Protein AF-A0A443RSF3-F1 (afdb_monomer)

Structure (mmCIF, N/CA/C/O backbone):
data_AF-A0A443RSF3-F1
#
_entry.id   AF-A0A443RSF3-F1
#
loop_
_atom_site.group_PDB
_atom_site.id
_atom_site.type_symbol
_atom_site.label_atom_id
_atom_site.label_alt_id
_atom_site.label_comp_id
_atom_site.label_asym_id
_atom_site.label_entity_id
_atom_site.label_seq_id
_atom_site.pdbx_PDB_ins_code
_atom_site.Cartn_x
_atom_site.Cartn_y
_atom_site.Cartn_z
_atom_site.occupancy
_atom_site.B_iso_or_equiv
_atom_site.auth_seq_id
_atom_site.auth_comp_id
_atom_site.au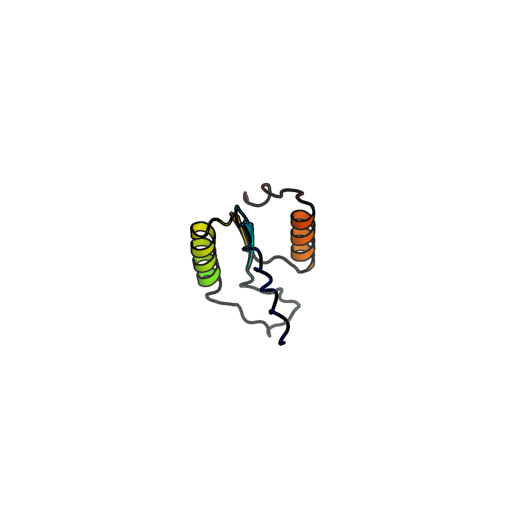th_asym_id
_atom_site.auth_atom_id
_atom_site.pdbx_PDB_model_num
ATOM 1 N N . MET A 1 1 ? 16.378 -5.836 53.350 1.00 41.84 1 MET A N 1
ATOM 2 C CA . MET A 1 1 ? 15.091 -5.394 52.775 1.00 41.84 1 MET A CA 1
ATOM 3 C C . MET A 1 1 ? 15.332 -5.067 51.312 1.00 41.84 1 MET A C 1
ATOM 5 O O . MET A 1 1 ? 16.027 -4.104 51.027 1.00 41.84 1 MET A O 1
ATOM 9 N N . THR A 1 2 ? 14.877 -5.922 50.403 1.00 51.38 2 THR A N 1
ATOM 10 C CA . THR A 1 2 ? 14.982 -5.726 48.948 1.00 51.38 2 THR A CA 1
ATOM 11 C C . THR A 1 2 ? 13.823 -4.835 48.486 1.00 51.38 2 THR A C 1
ATOM 13 O O . THR A 1 2 ? 12.701 -5.063 48.942 1.00 51.38 2 THR A O 1
ATOM 16 N N . PRO A 1 3 ? 14.039 -3.826 47.623 1.00 54.16 3 PRO A N 1
ATOM 17 C CA . PRO A 1 3 ? 12.941 -3.012 47.128 1.00 54.16 3 P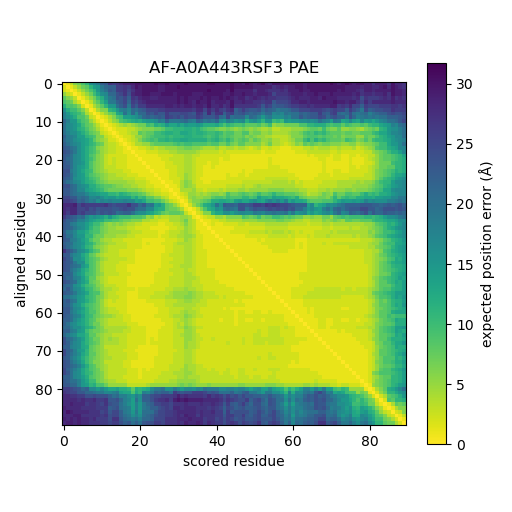RO A CA 1
ATOM 18 C C . PRO A 1 3 ? 12.065 -3.852 46.197 1.00 54.16 3 PRO A C 1
ATOM 20 O O . PRO A 1 3 ? 12.567 -4.574 45.335 1.00 54.16 3 PRO A O 1
ATOM 23 N N . ALA A 1 4 ? 10.750 -3.772 46.395 1.00 58.94 4 ALA A N 1
ATOM 24 C CA . ALA A 1 4 ? 9.774 -4.417 45.533 1.00 58.94 4 ALA A CA 1
ATOM 25 C C . ALA A 1 4 ? 9.877 -3.833 44.116 1.00 58.94 4 ALA A C 1
ATOM 27 O O . ALA A 1 4 ? 9.770 -2.620 43.923 1.00 58.94 4 ALA A O 1
ATOM 28 N N . HIS A 1 5 ? 10.082 -4.700 43.125 1.00 56.00 5 HIS A N 1
ATOM 29 C CA . HIS A 1 5 ? 9.945 -4.339 41.721 1.00 56.00 5 HIS A CA 1
ATOM 30 C C . HIS A 1 5 ? 8.502 -3.886 41.471 1.00 56.00 5 HIS A C 1
ATOM 32 O O . HIS A 1 5 ? 7.579 -4.696 41.480 1.00 56.00 5 HIS A O 1
ATOM 38 N N . SER A 1 6 ? 8.313 -2.586 41.238 1.00 60.88 6 SER A N 1
ATOM 39 C CA . SER A 1 6 ? 7.090 -2.054 40.640 1.00 60.88 6 SER A CA 1
ATOM 40 C C . SER A 1 6 ? 6.947 -2.664 39.245 1.00 60.88 6 SER A C 1
ATOM 42 O O . SER A 1 6 ? 7.611 -2.244 38.295 1.00 60.88 6 SER A O 1
ATOM 44 N N . SER A 1 7 ? 6.120 -3.703 39.124 1.00 64.94 7 SER A N 1
ATOM 45 C CA . SER A 1 7 ? 5.711 -4.263 37.841 1.00 64.94 7 SER A CA 1
ATOM 46 C C . SER A 1 7 ? 4.874 -3.216 37.110 1.00 64.94 7 SER A C 1
ATOM 48 O O . SER A 1 7 ? 3.662 -3.129 37.302 1.00 64.94 7 SER A O 1
ATOM 50 N N . HIS A 1 8 ? 5.519 -2.382 36.297 1.00 67.56 8 HIS A N 1
ATOM 51 C CA . HIS A 1 8 ? 4.814 -1.513 35.367 1.00 67.56 8 HIS A CA 1
ATOM 52 C C . HIS A 1 8 ? 4.042 -2.405 34.388 1.00 67.56 8 HIS A C 1
ATOM 54 O O . HIS A 1 8 ? 4.632 -2.997 33.483 1.00 67.56 8 HIS A O 1
ATOM 60 N N . ILE A 1 9 ? 2.731 -2.545 34.601 1.00 75.50 9 ILE A N 1
ATOM 61 C CA . ILE A 1 9 ? 1.832 -3.182 33.639 1.00 75.50 9 ILE A CA 1
ATOM 62 C C . ILE A 1 9 ? 1.928 -2.342 32.367 1.00 75.50 9 ILE A C 1
ATOM 64 O O . ILE A 1 9 ? 1.564 -1.165 32.371 1.00 75.50 9 ILE A O 1
ATOM 68 N N . LYS A 1 10 ? 2.476 -2.917 31.293 1.00 75.50 10 LYS A N 1
ATOM 69 C CA . LYS A 1 10 ? 2.447 -2.260 29.987 1.00 75.50 10 LYS A CA 1
ATOM 70 C C . LYS A 1 10 ? 0.983 -2.212 29.552 1.00 75.50 10 LYS A C 1
ATOM 72 O O . LYS A 1 10 ? 0.370 -3.277 29.496 1.00 75.50 10 LYS A O 1
ATOM 77 N N . PRO A 1 11 ? 0.411 -1.028 29.290 1.00 79.88 11 PRO A N 1
ATOM 78 C CA . PRO A 1 11 ? -0.947 -0.961 28.786 1.00 79.88 11 PRO A CA 1
ATOM 79 C C . PRO A 1 11 ? -1.014 -1.713 27.457 1.00 79.88 11 PRO A C 1
ATOM 81 O O . PRO A 1 11 ? -0.147 -1.553 26.595 1.00 79.88 11 PRO A O 1
ATOM 84 N N . GLU A 1 12 ? -2.024 -2.563 27.323 1.00 87.19 12 GLU A N 1
ATOM 85 C CA . GLU A 1 12 ? -2.324 -3.239 26.071 1.00 87.19 12 GLU A CA 1
ATOM 86 C C . GLU A 1 12 ? -2.860 -2.213 25.068 1.00 87.19 12 GLU A C 1
ATOM 88 O O . GLU A 1 12 ? -3.663 -1.340 25.420 1.00 87.19 12 GLU A O 1
A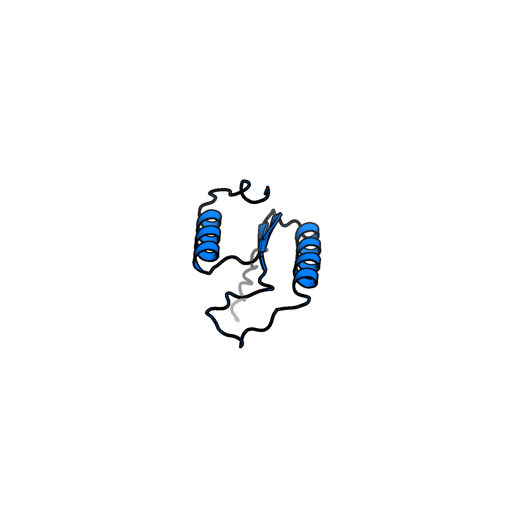TOM 93 N N . TYR A 1 13 ? -2.376 -2.278 23.826 1.00 86.56 13 TYR A N 1
ATOM 94 C CA . TYR A 1 13 ? -2.857 -1.399 22.769 1.00 86.56 13 TYR A CA 1
ATOM 95 C C . TYR A 1 13 ? -4.303 -1.766 22.436 1.00 86.56 13 TYR A C 1
ATOM 97 O O . TYR A 1 13 ? -4.592 -2.906 22.077 1.00 86.56 13 TYR A O 1
ATOM 105 N N . LYS A 1 14 ? -5.211 -0.797 22.547 1.00 85.50 14 LYS A N 1
ATOM 106 C CA . LYS A 1 14 ? -6.608 -0.976 22.157 1.00 85.50 14 LYS A CA 1
ATOM 107 C C . LYS A 1 14 ? -6.731 -0.744 20.657 1.00 85.50 14 LYS A C 1
ATOM 109 O O . LYS A 1 14 ? -6.819 0.396 20.215 1.00 85.50 14 LYS A O 1
ATOM 114 N N . PHE A 1 15 ? -6.669 -1.825 19.891 1.00 84.38 15 PHE A N 1
ATOM 115 C CA . PHE A 1 15 ? -6.928 -1.793 18.457 1.00 84.38 15 PHE A CA 1
ATOM 116 C C . PHE A 1 15 ? -8.441 -1.736 18.208 1.00 84.38 15 PHE A C 1
ATOM 118 O O . PHE A 1 15 ? -9.163 -2.624 18.661 1.00 84.38 15 PHE A O 1
ATOM 125 N N . GLU A 1 16 ? -8.907 -0.698 17.513 1.00 84.75 16 GLU A N 1
ATOM 126 C CA . GLU A 1 16 ? -10.323 -0.509 17.152 1.00 84.75 16 GLU A CA 1
ATOM 127 C C . GLU A 1 16 ? -10.510 -0.530 15.631 1.00 84.75 16 GLU A C 1
ATOM 129 O O . GLU A 1 16 ? -11.392 -1.222 15.127 1.00 84.75 16 GLU A O 1
ATOM 134 N N . ASP A 1 17 ? -9.632 0.156 14.901 1.00 83.69 17 ASP A N 1
ATOM 135 C CA . ASP A 1 17 ? -9.500 0.077 13.453 1.00 83.69 17 ASP A CA 1
ATOM 136 C C . ASP A 1 17 ? -8.055 0.387 13.021 1.00 83.69 17 ASP A C 1
ATOM 138 O O . ASP A 1 17 ? -7.187 0.745 13.824 1.00 83.69 17 ASP A O 1
ATOM 142 N N . GLY A 1 18 ? -7.766 0.195 11.735 1.00 91.19 18 GLY A N 1
ATOM 143 C CA . GLY A 1 18 ? -6.469 0.541 11.176 1.00 91.19 18 GLY A CA 1
ATOM 144 C C . GLY A 1 18 ? -6.460 0.536 9.656 1.00 91.19 18 GLY A C 1
ATOM 145 O O . GLY A 1 18 ? -7.227 -0.175 9.004 1.00 91.19 18 GLY A O 1
ATOM 146 N N . LEU A 1 19 ? -5.553 1.319 9.078 1.00 94.31 19 LEU A N 1
ATOM 147 C CA . LEU A 1 19 ? -5.290 1.331 7.642 1.00 94.31 19 LEU A CA 1
ATOM 148 C C . LEU A 1 19 ? -4.173 0.345 7.296 1.00 94.31 19 LEU A C 1
ATOM 150 O O . LEU A 1 19 ? -3.158 0.265 7.987 1.00 94.31 19 LEU A O 1
ATOM 154 N N . CYS A 1 20 ? -4.335 -0.363 6.184 1.00 96.62 20 CYS A N 1
ATOM 155 C CA . CYS A 1 20 ? -3.289 -1.172 5.573 1.00 96.62 20 CYS A CA 1
ATOM 156 C C . CYS A 1 20 ? -3.069 -0.677 4.141 1.00 96.62 20 CYS A C 1
ATOM 158 O O . CYS A 1 20 ? -3.953 -0.797 3.293 1.00 96.62 20 CYS A O 1
ATOM 160 N N . LEU A 1 21 ? -1.903 -0.085 3.879 1.00 97.25 21 LEU A N 1
ATOM 161 C CA . LEU A 1 21 ? -1.535 0.413 2.554 1.00 97.25 21 LEU A CA 1
ATOM 162 C C . LEU A 1 21 ? -0.540 -0.555 1.916 1.00 97.25 21 LEU A C 1
ATOM 164 O O . LEU A 1 21 ? 0.561 -0.746 2.436 1.00 97.25 21 LEU A O 1
ATOM 168 N N . ILE A 1 22 ? -0.914 -1.155 0.790 1.00 98.19 22 ILE A N 1
ATOM 169 C CA . ILE A 1 22 ? -0.065 -2.090 0.049 1.00 98.19 22 ILE A CA 1
ATOM 170 C C . ILE A 1 22 ? 0.438 -1.383 -1.207 1.00 98.19 22 ILE A C 1
ATOM 172 O O . ILE A 1 22 ? -0.345 -1.010 -2.073 1.00 98.19 22 ILE A O 1
ATOM 176 N N . PHE A 1 23 ? 1.751 -1.209 -1.336 1.00 97.88 23 PHE A N 1
ATOM 177 C CA . PHE A 1 23 ? 2.362 -0.686 -2.559 1.00 97.88 23 PHE A CA 1
ATOM 178 C C . PHE A 1 23 ? 2.961 -1.843 -3.347 1.00 97.88 23 PHE A C 1
ATOM 180 O O . PHE A 1 23 ? 3.972 -2.419 -2.945 1.00 97.88 23 PHE A O 1
ATOM 187 N N . ASN A 1 24 ? 2.318 -2.192 -4.455 1.00 97.88 24 ASN A N 1
ATOM 188 C CA . ASN A 1 24 ? 2.695 -3.325 -5.275 1.00 97.88 24 ASN A CA 1
ATOM 189 C C . ASN A 1 24 ? 3.401 -2.888 -6.564 1.00 97.88 24 ASN A C 1
ATOM 191 O O . ASN A 1 24 ? 2.888 -2.090 -7.351 1.00 97.88 24 ASN A O 1
ATOM 195 N N . HIS A 1 25 ? 4.577 -3.460 -6.815 1.00 95.62 25 HIS A N 1
ATOM 196 C CA . HIS A 1 25 ? 5.367 -3.200 -8.018 1.00 95.62 25 HIS A CA 1
ATOM 197 C C . HIS A 1 25 ? 5.756 -4.519 -8.669 1.00 95.62 25 HIS A C 1
ATOM 199 O O . HIS A 1 25 ? 6.748 -5.139 -8.280 1.00 95.62 25 HIS A O 1
ATOM 205 N N . LYS A 1 26 ? 4.984 -4.943 -9.670 1.00 95.00 26 LYS A N 1
ATOM 206 C CA . LYS A 1 26 ? 5.367 -6.051 -10.556 1.00 95.00 26 LYS A CA 1
ATOM 207 C C . LYS A 1 26 ? 6.383 -5.619 -11.619 1.00 95.00 26 LYS A C 1
ATOM 209 O O . LYS A 1 26 ? 7.323 -6.353 -11.908 1.00 95.00 26 LYS A O 1
ATOM 214 N N . TRP A 1 27 ? 6.246 -4.394 -12.121 1.00 91.06 27 TRP A N 1
ATOM 215 C CA . TRP A 1 27 ? 7.048 -3.810 -13.190 1.00 91.06 27 TRP A CA 1
ATOM 216 C C . TRP A 1 27 ? 7.797 -2.578 -12.694 1.00 91.06 27 TRP A C 1
ATOM 218 O O . TRP A 1 27 ? 7.297 -1.824 -11.855 1.00 91.06 27 TRP A O 1
ATOM 228 N N . TYR A 1 28 ? 8.974 -2.341 -13.269 1.00 88.31 28 TYR A N 1
ATOM 229 C CA . TYR A 1 28 ? 9.807 -1.181 -12.975 1.00 88.31 28 TYR A CA 1
ATOM 230 C C . TYR A 1 28 ? 10.024 -0.335 -14.224 1.00 88.31 28 TYR A C 1
ATOM 232 O O . TYR A 1 28 ? 10.024 -0.836 -15.347 1.00 88.31 28 TYR A O 1
ATOM 240 N N . HIS A 1 29 ? 10.223 0.969 -14.026 1.00 83.75 29 HIS A N 1
ATOM 241 C CA . HIS A 1 29 ? 10.425 1.885 -15.141 1.00 83.75 29 HIS A CA 1
ATOM 242 C C . HIS A 1 29 ? 11.701 1.504 -15.930 1.00 83.75 29 HIS A C 1
ATOM 244 O O . HIS A 1 29 ? 12.772 1.429 -15.321 1.00 83.75 29 HIS A O 1
ATOM 250 N N . PRO A 1 30 ? 11.646 1.381 -17.274 1.00 80.50 30 PRO A N 1
ATOM 251 C CA . PRO A 1 30 ? 12.764 0.898 -18.100 1.00 80.50 30 PRO A CA 1
ATOM 252 C C . PRO A 1 30 ? 14.079 1.673 -17.930 1.00 80.50 30 PRO A C 1
AT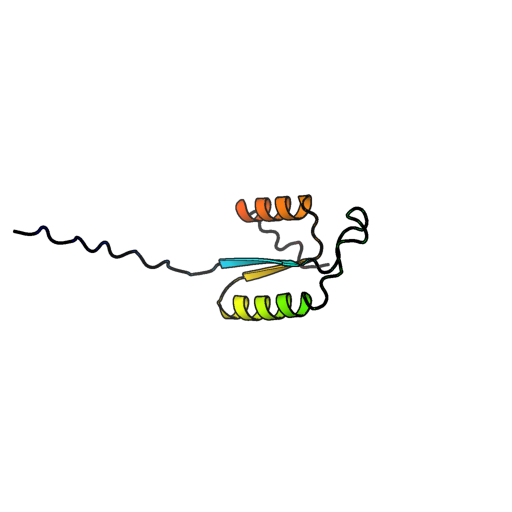OM 254 O O . PRO A 1 30 ? 15.160 1.107 -18.039 1.00 80.50 30 PRO A O 1
ATOM 257 N N . LYS A 1 31 ? 13.999 2.975 -17.612 1.00 81.25 31 LYS A N 1
ATOM 258 C CA . LYS A 1 31 ? 15.162 3.834 -17.294 1.00 81.25 31 LYS A CA 1
ATOM 259 C C . LYS A 1 31 ? 16.060 3.326 -16.158 1.00 81.25 31 LYS A C 1
ATOM 261 O O . LYS A 1 31 ? 17.210 3.739 -16.092 1.00 81.25 31 LYS A O 1
ATOM 266 N N . PHE A 1 32 ? 15.548 2.481 -15.262 1.00 69.00 32 PHE A N 1
ATOM 267 C CA . PHE A 1 32 ? 16.350 1.843 -14.211 1.00 69.00 32 PHE A CA 1
ATOM 268 C C . PHE A 1 32 ? 17.044 0.557 -14.699 1.00 69.00 32 PHE A C 1
ATOM 270 O O . PHE A 1 32 ? 17.676 -0.150 -13.918 1.00 69.00 32 PHE A O 1
ATOM 277 N N . GLY A 1 33 ? 16.990 0.322 -16.013 1.00 52.81 33 GLY A N 1
ATOM 278 C CA . GLY A 1 33 ? 17.775 -0.651 -16.748 1.00 52.81 33 GLY A CA 1
ATOM 279 C C . GLY A 1 33 ? 17.171 -2.048 -16.741 1.00 52.81 33 GLY A C 1
ATOM 280 O O . GLY A 1 33 ? 16.409 -2.420 -15.851 1.00 52.81 33 GLY A O 1
ATOM 281 N N . ASN A 1 34 ? 17.617 -2.846 -17.712 1.00 56.97 34 ASN A N 1
ATOM 282 C CA . ASN A 1 34 ? 17.368 -4.283 -17.915 1.00 56.97 34 ASN A CA 1
ATOM 283 C C . ASN A 1 34 ? 17.771 -5.184 -16.714 1.00 56.97 34 ASN A C 1
ATOM 285 O O . ASN A 1 34 ? 17.909 -6.396 -16.864 1.00 56.97 34 ASN A O 1
ATOM 289 N N . CYS A 1 35 ? 18.018 -4.598 -15.540 1.00 65.25 35 CYS A N 1
ATOM 290 C CA . CYS A 1 35 ? 18.541 -5.234 -14.337 1.00 65.25 35 CYS A CA 1
ATOM 291 C C . CYS A 1 35 ? 17.444 -5.541 -13.310 1.00 65.25 35 CYS A C 1
ATOM 293 O O . CYS A 1 35 ? 17.584 -6.495 -12.546 1.00 65.25 35 CYS A O 1
ATOM 295 N N . LEU A 1 36 ? 16.355 -4.764 -13.285 1.00 81.00 36 LEU A N 1
ATOM 296 C CA . LEU A 1 36 ? 15.214 -5.069 -12.426 1.00 81.00 36 LEU A CA 1
ATOM 297 C C . LEU A 1 36 ? 14.281 -6.019 -13.166 1.00 81.00 36 LEU A C 1
ATOM 299 O O . LEU A 1 36 ? 13.597 -5.635 -14.113 1.00 81.00 36 LEU A O 1
ATOM 303 N N . ARG A 1 37 ? 14.295 -7.281 -12.736 1.00 87.44 37 ARG A N 1
ATOM 304 C CA . ARG A 1 37 ? 13.372 -8.292 -13.244 1.00 87.44 37 ARG A CA 1
ATOM 305 C C . ARG A 1 37 ? 11.957 -7.970 -12.784 1.00 87.44 37 ARG A C 1
ATOM 307 O O . ARG A 1 37 ? 11.747 -7.449 -11.688 1.00 87.44 37 ARG A O 1
ATOM 314 N N . GLU A 1 38 ? 11.005 -8.321 -13.634 1.00 92.69 38 GLU A N 1
ATOM 315 C CA . GLU A 1 38 ? 9.601 -8.397 -13.263 1.00 92.69 38 GLU A CA 1
ATOM 316 C C . GLU A 1 38 ? 9.433 -9.261 -12.006 1.00 92.69 38 GLU A C 1
ATOM 318 O O . GLU A 1 38 ? 10.046 -10.326 -11.876 1.00 92.69 38 GLU A O 1
ATOM 323 N N . ARG A 1 39 ? 8.612 -8.795 -11.064 1.00 94.00 39 ARG A N 1
ATOM 324 C CA . ARG A 1 39 ? 8.314 -9.514 -9.820 1.00 94.00 39 ARG A CA 1
ATOM 325 C C . ARG A 1 39 ? 7.116 -10.428 -10.012 1.00 94.00 39 ARG A C 1
ATOM 327 O O . ARG A 1 39 ? 6.061 -10.223 -9.416 1.00 94.00 39 ARG A O 1
ATOM 334 N N . GLU A 1 40 ? 7.278 -11.420 -10.878 1.00 96.06 40 GLU A N 1
ATOM 335 C CA . GLU A 1 40 ? 6.226 -12.401 -11.121 1.00 96.06 40 GLU A CA 1
ATOM 336 C C . GLU A 1 40 ? 5.749 -13.056 -9.820 1.00 96.06 40 GLU A C 1
ATOM 338 O O . GLU A 1 40 ? 6.545 -13.405 -8.948 1.00 96.06 40 GLU A O 1
ATOM 343 N N . GLY A 1 41 ? 4.430 -13.187 -9.684 1.00 97.06 41 GLY A N 1
ATOM 344 C CA . GLY A 1 41 ? 3.788 -13.717 -8.479 1.00 97.06 41 GLY A CA 1
ATOM 345 C C . GLY A 1 41 ? 3.472 -12.697 -7.380 1.00 97.06 41 GLY A C 1
ATOM 346 O O . GLY A 1 41 ? 2.705 -13.041 -6.486 1.00 97.06 41 GLY A O 1
ATOM 347 N N . THR A 1 42 ? 3.929 -11.441 -7.458 1.00 97.81 42 THR A N 1
ATOM 348 C CA . THR A 1 42 ? 3.613 -10.424 -6.424 1.00 97.81 42 THR A CA 1
ATOM 349 C C . THR A 1 42 ? 2.10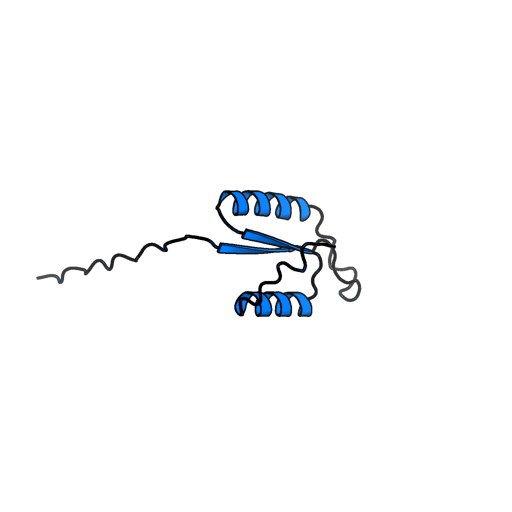6 -10.148 -6.270 1.00 97.81 42 THR A C 1
ATOM 351 O O . THR A 1 42 ? 1.644 -9.732 -5.214 1.00 97.81 42 THR A O 1
ATOM 354 N N . GLU A 1 43 ? 1.293 -10.518 -7.260 1.00 97.94 43 GLU A N 1
ATOM 355 C CA . GLU A 1 43 ? -0.169 -10.370 -7.215 1.00 97.94 43 GLU A CA 1
ATOM 356 C C . GLU A 1 43 ? -0.824 -11.471 -6.369 1.00 97.94 43 GLU A C 1
ATOM 358 O O . GLU A 1 43 ? -1.960 -11.340 -5.907 1.00 97.94 43 GLU A O 1
ATOM 363 N N . VAL A 1 44 ? -0.121 -12.589 -6.168 1.00 98.38 44 VAL A N 1
ATOM 364 C CA . VAL A 1 44 ? -0.492 -13.602 -5.175 1.00 98.38 44 VAL A CA 1
ATOM 365 C C . VAL A 1 44 ? -0.298 -13.025 -3.774 1.00 98.38 44 VAL A C 1
ATOM 367 O O . VAL A 1 44 ? -1.210 -13.144 -2.958 1.00 98.38 44 VAL A O 1
ATOM 370 N N . ASP A 1 45 ? 0.813 -12.321 -3.536 1.00 98.38 45 ASP A N 1
ATOM 371 C CA . ASP A 1 45 ? 1.089 -11.671 -2.250 1.00 98.38 45 ASP A CA 1
ATOM 372 C C . ASP A 1 45 ? 0.042 -10.597 -1.937 1.00 98.38 45 ASP A C 1
ATOM 374 O O . ASP A 1 45 ? -0.527 -10.599 -0.849 1.00 98.38 45 ASP A O 1
ATOM 378 N N . VAL A 1 46 ? -0.281 -9.720 -2.899 1.00 98.25 46 VAL A N 1
ATOM 379 C CA . VAL A 1 46 ? -1.309 -8.677 -2.711 1.00 98.25 46 VAL A CA 1
ATOM 380 C C . VAL A 1 46 ? -2.641 -9.284 -2.286 1.00 98.25 46 VAL A C 1
ATOM 382 O O . VAL A 1 46 ? -3.258 -8.787 -1.345 1.00 98.25 46 VAL A O 1
ATOM 385 N N . ARG A 1 47 ? -3.081 -10.367 -2.938 1.00 98.38 47 ARG A N 1
ATOM 386 C CA . ARG A 1 47 ? -4.331 -11.053 -2.578 1.00 98.38 47 ARG A CA 1
ATOM 387 C C . ARG A 1 47 ? -4.265 -11.641 -1.174 1.00 98.38 47 ARG A C 1
ATOM 389 O O . ARG A 1 47 ? -5.130 -11.339 -0.360 1.00 98.38 47 ARG A O 1
ATOM 396 N N . ALA A 1 48 ? -3.215 -12.403 -0.871 1.00 98.62 48 ALA A N 1
ATOM 397 C CA . ALA A 1 48 ? -3.057 -13.036 0.435 1.00 98.62 48 ALA A CA 1
ATOM 398 C C . ALA A 1 48 ? -3.011 -12.007 1.580 1.00 98.62 48 ALA A C 1
ATOM 400 O O . ALA A 1 48 ? -3.683 -12.181 2.597 1.00 98.62 48 ALA A O 1
ATOM 401 N N . LEU A 1 49 ? -2.266 -10.911 1.401 1.00 98.50 49 LEU A N 1
ATOM 402 C CA . LEU A 1 49 ? -2.182 -9.826 2.378 1.00 98.50 49 LEU A CA 1
ATOM 403 C C . LEU A 1 49 ? -3.517 -9.093 2.517 1.00 98.50 49 LEU A C 1
ATOM 405 O O . LEU A 1 49 ? -3.956 -8.829 3.633 1.00 98.50 49 LEU A O 1
ATOM 409 N N . THR A 1 50 ? -4.184 -8.798 1.401 1.00 98.38 50 THR A N 1
ATOM 410 C CA . THR A 1 50 ? -5.487 -8.126 1.417 1.00 98.38 50 THR A CA 1
ATOM 411 C C . THR A 1 50 ? -6.521 -8.941 2.181 1.00 98.38 50 THR A C 1
ATOM 413 O O . THR A 1 50 ? -7.207 -8.392 3.042 1.00 98.38 50 THR A O 1
ATOM 416 N N . ASP A 1 51 ? -6.607 -10.242 1.910 1.00 98.25 51 ASP A N 1
ATOM 417 C CA . ASP A 1 51 ? -7.553 -11.131 2.580 1.00 98.25 51 ASP A CA 1
ATOM 418 C C . ASP A 1 51 ? -7.254 -11.226 4.078 1.00 98.25 51 ASP A C 1
ATOM 420 O O . ASP A 1 51 ? -8.157 -11.057 4.899 1.00 98.25 51 ASP A O 1
ATOM 424 N N . TYR A 1 52 ? -5.984 -11.417 4.443 1.00 98.19 52 TYR A N 1
A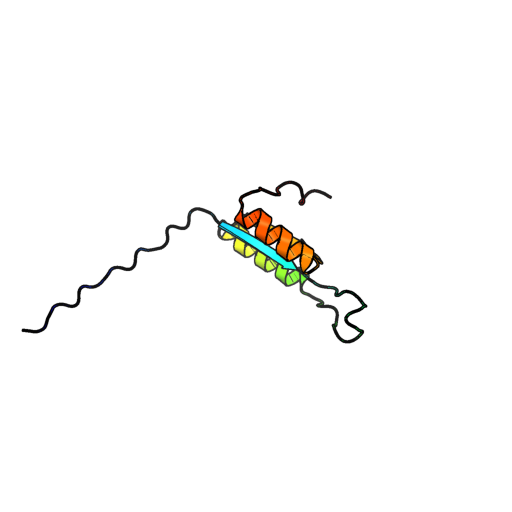TOM 425 C CA . TYR A 1 52 ? -5.557 -11.507 5.837 1.00 98.19 52 TYR A CA 1
ATOM 426 C C . TYR A 1 52 ? -5.857 -10.225 6.628 1.00 98.19 52 TYR A C 1
ATOM 428 O O . TYR A 1 52 ? -6.438 -10.276 7.716 1.00 98.19 52 TYR A O 1
ATOM 436 N N . PHE A 1 53 ? -5.497 -9.058 6.088 1.00 97.44 53 PHE A N 1
ATOM 437 C CA . PHE A 1 53 ? -5.672 -7.792 6.798 1.00 97.44 53 PHE A CA 1
ATOM 438 C C . PHE A 1 53 ? -7.136 -7.353 6.859 1.00 97.44 53 PHE A C 1
ATOM 440 O O . PHE A 1 53 ? -7.562 -6.858 7.902 1.00 97.44 53 PHE A O 1
ATOM 447 N N . LYS A 1 54 ? -7.939 -7.616 5.818 1.00 96.19 54 LYS A N 1
ATOM 448 C CA . LYS A 1 54 ? -9.395 -7.407 5.881 1.00 96.19 54 LYS A CA 1
ATOM 449 C C . LYS A 1 54 ? -10.045 -8.287 6.947 1.00 96.19 54 LYS A C 1
ATOM 451 O O . LYS A 1 54 ? -10.840 -7.788 7.736 1.00 96.19 54 LYS A O 1
ATOM 456 N N . GLN A 1 55 ? -9.683 -9.572 7.013 1.00 96.19 55 GLN A N 1
ATOM 457 C CA . GLN A 1 55 ? -10.168 -10.482 8.063 1.00 96.19 55 GLN A CA 1
ATOM 458 C C . GLN A 1 55 ? -9.737 -10.034 9.466 1.00 96.19 55 GLN A C 1
ATOM 460 O O . GLN A 1 55 ? -10.464 -10.254 10.430 1.00 96.19 55 GLN A O 1
ATOM 465 N N . SER A 1 56 ? -8.587 -9.366 9.570 1.00 94.50 56 SER A N 1
ATOM 466 C CA . SER A 1 56 ? -8.063 -8.806 10.820 1.00 94.50 56 SER A CA 1
ATOM 467 C C . SER A 1 56 ? -8.657 -7.435 11.188 1.00 94.50 56 SER A C 1
ATOM 469 O O . SER A 1 56 ? -8.234 -6.846 12.178 1.00 94.50 56 SER A O 1
ATOM 471 N N . GLY A 1 57 ? -9.614 -6.911 10.411 1.00 93.19 57 GLY A N 1
ATOM 472 C CA . GLY A 1 57 ? -10.316 -5.657 10.707 1.00 93.19 57 GLY A CA 1
ATOM 473 C C . GLY A 1 57 ? -9.670 -4.382 10.153 1.00 93.19 57 GLY A C 1
ATOM 474 O O . GLY A 1 57 ? -10.090 -3.287 10.516 1.00 93.19 57 GLY 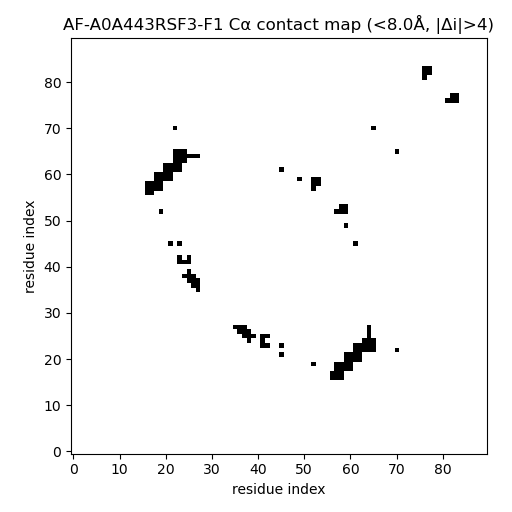A O 1
ATOM 475 N N . PHE A 1 58 ? -8.674 -4.486 9.268 1.00 95.88 58 PHE A N 1
ATOM 476 C CA . PHE A 1 58 ? -8.078 -3.316 8.620 1.00 95.88 58 PHE A CA 1
ATOM 477 C C . PHE A 1 58 ? -8.871 -2.877 7.385 1.00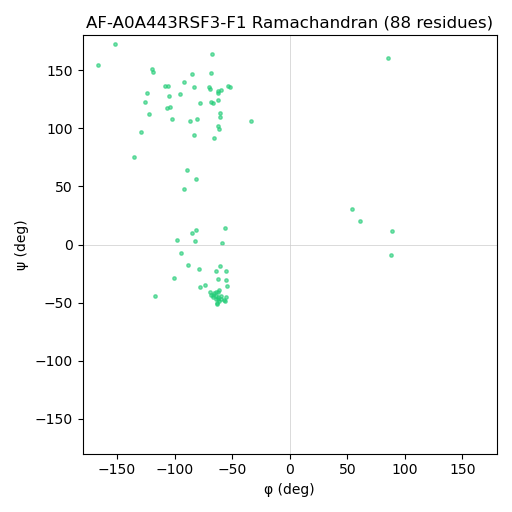 95.88 58 PHE A C 1
ATOM 479 O O . PHE A 1 58 ? -9.344 -3.697 6.593 1.00 95.88 58 PHE A O 1
ATOM 486 N N . THR A 1 59 ? -8.893 -1.568 7.141 1.00 95.00 59 THR A N 1
ATOM 487 C CA . THR A 1 59 ? -9.248 -1.009 5.833 1.00 95.00 59 THR A CA 1
ATOM 488 C C . THR A 1 59 ? -8.025 -1.093 4.921 1.00 95.00 59 THR A C 1
ATOM 490 O O . THR A 1 59 ? -7.039 -0.377 5.111 1.00 95.00 59 THR A O 1
ATOM 493 N N . VAL A 1 60 ? -8.072 -1.999 3.942 1.00 96.56 60 VAL A N 1
ATOM 494 C CA . VAL A 1 60 ? -6.956 -2.259 3.020 1.00 96.56 60 VAL A CA 1
ATOM 495 C C . VAL A 1 60 ? -7.119 -1.469 1.723 1.00 96.56 60 VAL A C 1
ATOM 497 O O . VAL A 1 60 ? -8.160 -1.574 1.075 1.00 96.56 60 VAL A O 1
ATOM 500 N N . ASN A 1 61 ? -6.067 -0.753 1.322 1.00 96.56 61 ASN A N 1
ATOM 501 C CA . ASN A 1 61 ? -5.939 -0.105 0.017 1.00 96.56 61 ASN A CA 1
ATOM 502 C C . ASN A 1 61 ? -4.636 -0.549 -0.654 1.00 96.56 61 ASN A C 1
ATOM 504 O O . ASN A 1 61 ? -3.554 -0.357 -0.094 1.00 96.56 61 ASN A O 1
ATOM 508 N N . ASP A 1 62 ? -4.726 -1.115 -1.854 1.00 96.56 62 ASP A N 1
ATOM 509 C CA . ASP A 1 62 ? -3.570 -1.482 -2.662 1.00 96.56 62 ASP A CA 1
ATOM 510 C C . ASP A 1 62 ? -3.360 -0.519 -3.839 1.00 96.56 62 ASP A C 1
ATOM 512 O O . ASP A 1 62 ? -4.288 -0.105 -4.531 1.00 96.56 62 ASP A O 1
ATOM 516 N N . PHE A 1 63 ? -2.102 -0.146 -4.060 1.00 96.94 63 PHE A N 1
ATOM 517 C CA . PHE A 1 63 ? -1.669 0.779 -5.097 1.00 96.94 63 PHE A CA 1
ATOM 518 C C . PHE A 1 63 ? -0.620 0.104 -5.965 1.00 96.94 63 PHE A C 1
ATOM 520 O O . PHE A 1 63 ? 0.374 -0.417 -5.458 1.00 96.94 63 PHE A O 1
ATOM 527 N N . HIS A 1 64 ? -0.798 0.170 -7.280 1.00 95.88 64 HIS A N 1
ATOM 528 C CA . HIS A 1 64 ? 0.085 -0.507 -8.224 1.00 95.88 64 HIS A CA 1
ATOM 529 C C . HIS A 1 64 ? 0.959 0.489 -8.975 1.00 95.88 64 HIS A C 1
ATOM 531 O O . HIS A 1 64 ? 0.482 1.525 -9.431 1.00 95.88 64 HIS A O 1
ATOM 537 N N . TYR A 1 65 ? 2.244 0.158 -9.112 1.00 94.06 65 TYR A N 1
ATOM 538 C CA . TYR A 1 65 ? 3.210 0.863 -9.970 1.00 94.06 65 TYR A CA 1
ATOM 539 C C . TYR A 1 65 ? 3.456 2.341 -9.636 1.00 94.06 65 TYR A C 1
ATOM 541 O O . TYR A 1 65 ? 3.979 3.081 -10.469 1.00 94.06 65 TYR A O 1
ATOM 549 N N . GLN A 1 66 ? 3.143 2.767 -8.411 1.00 95.19 66 GLN A N 1
ATOM 550 C CA . GLN A 1 66 ? 3.374 4.140 -7.970 1.00 95.19 66 GLN A CA 1
ATOM 551 C C . GLN A 1 66 ? 4.867 4.480 -8.002 1.00 95.19 66 GLN A C 1
ATOM 553 O O . GLN A 1 66 ? 5.713 3.751 -7.481 1.00 95.19 66 GLN A O 1
ATOM 558 N N . THR A 1 67 ? 5.212 5.617 -8.585 1.00 93.56 67 THR A N 1
ATOM 559 C CA . THR A 1 67 ? 6.556 6.182 -8.510 1.00 93.56 67 THR A CA 1
ATOM 560 C C . THR A 1 67 ? 6.875 6.627 -7.085 1.00 93.56 67 THR A C 1
ATOM 562 O O . THR A 1 67 ? 5.996 6.863 -6.260 1.00 93.56 67 THR A O 1
ATOM 565 N N . VAL A 1 68 ? 8.159 6.849 -6.793 1.00 94.38 68 VAL A N 1
ATOM 566 C CA . VAL A 1 68 ? 8.596 7.379 -5.487 1.00 94.38 68 VAL A CA 1
ATOM 567 C C . VAL A 1 68 ? 7.885 8.690 -5.125 1.00 94.38 68 VAL A C 1
ATOM 569 O O . VAL A 1 68 ? 7.594 8.922 -3.953 1.00 94.38 68 VAL A O 1
ATOM 572 N N . LYS A 1 69 ? 7.607 9.555 -6.111 1.00 96.06 69 LYS A N 1
ATOM 573 C CA . LYS A 1 69 ? 6.894 10.817 -5.878 1.00 96.06 69 LYS A CA 1
ATOM 574 C C . LYS A 1 69 ? 5.452 10.556 -5.444 1.00 96.06 69 LYS A C 1
ATOM 576 O O . LYS A 1 69 ? 5.000 11.169 -4.485 1.00 96.06 69 LYS A O 1
ATOM 581 N N . GLU A 1 70 ? 4.763 9.645 -6.122 1.00 95.81 70 GLU A N 1
ATOM 582 C CA . GLU A 1 70 ? 3.371 9.309 -5.817 1.00 95.81 70 GLU A CA 1
ATOM 583 C C . GLU A 1 70 ? 3.240 8.581 -4.479 1.00 95.81 70 GLU A C 1
ATOM 585 O O . GLU A 1 70 ? 2.372 8.939 -3.694 1.00 95.81 70 GLU A O 1
ATOM 590 N N . ILE A 1 71 ? 4.150 7.652 -4.153 1.00 97.00 71 ILE A N 1
ATOM 591 C CA . ILE A 1 71 ? 4.176 6.995 -2.833 1.00 97.00 71 ILE A CA 1
ATOM 592 C C . ILE A 1 71 ? 4.307 8.040 -1.722 1.00 97.00 71 ILE A C 1
ATOM 594 O O . ILE A 1 71 ? 3.555 8.013 -0.754 1.00 97.00 71 ILE A O 1
ATOM 598 N N . LYS A 1 72 ? 5.242 8.989 -1.860 1.00 97.00 72 LYS A N 1
ATOM 599 C CA . LYS A 1 72 ? 5.421 10.061 -0.870 1.00 97.00 72 LYS A CA 1
ATOM 600 C C . LYS A 1 72 ? 4.186 10.946 -0.748 1.00 97.00 72 LYS A C 1
ATOM 602 O O . LYS A 1 72 ? 3.839 11.325 0.364 1.00 97.00 72 LYS A O 1
ATOM 607 N N . GLN A 1 73 ? 3.545 11.273 -1.868 1.00 96.06 73 GLN A N 1
ATOM 608 C CA . GLN A 1 73 ? 2.320 12.063 -1.857 1.00 96.06 73 GLN A CA 1
ATOM 609 C C . GLN A 1 73 ? 1.196 11.316 -1.133 1.00 96.06 73 GLN A C 1
ATOM 611 O O . GLN A 1 73 ? 0.645 11.861 -0.187 1.00 96.06 73 GLN A O 1
ATOM 616 N N . LEU A 1 74 ? 0.948 10.052 -1.489 1.00 95.88 74 LEU A N 1
ATOM 617 C CA . LEU A 1 74 ? -0.065 9.212 -0.847 1.00 95.88 74 LEU A CA 1
ATOM 618 C C . LEU A 1 74 ? 0.171 9.104 0.661 1.00 95.88 74 LEU A C 1
ATOM 620 O O . LEU A 1 74 ? -0.741 9.335 1.445 1.00 95.88 74 LEU A O 1
ATOM 624 N N . LEU A 1 75 ? 1.402 8.803 1.083 1.00 95.62 75 LEU A N 1
ATOM 625 C CA . LEU A 1 75 ? 1.732 8.711 2.507 1.00 95.62 75 LEU A CA 1
ATOM 626 C C . LEU A 1 75 ? 1.515 10.041 3.241 1.00 95.62 75 LEU A C 1
ATOM 628 O O . LEU A 1 75 ? 1.022 10.030 4.366 1.00 95.62 75 LEU A O 1
ATOM 632 N N . ASN A 1 76 ? 1.843 11.174 2.613 1.00 95.56 76 ASN A N 1
ATOM 633 C CA . ASN A 1 76 ? 1.553 12.490 3.182 1.00 95.56 76 ASN A CA 1
ATOM 634 C C . ASN A 1 76 ? 0.044 12.744 3.277 1.00 95.56 76 ASN A C 1
ATOM 636 O O . ASN A 1 76 ? -0.409 13.247 4.298 1.00 95.56 76 ASN A O 1
ATOM 640 N N . ASP A 1 77 ? -0.734 12.376 2.260 1.00 93.00 77 ASP A N 1
ATOM 641 C CA . ASP A 1 77 ? -2.187 12.572 2.249 1.00 93.00 77 ASP A CA 1
ATOM 642 C C . ASP A 1 77 ? -2.869 11.749 3.355 1.00 93.00 77 ASP A C 1
ATOM 644 O O . ASP A 1 77 ? -3.678 12.290 4.115 1.00 93.00 77 ASP A O 1
ATOM 648 N N . TYR A 1 78 ? -2.470 10.482 3.524 1.00 91.62 78 TYR A N 1
ATOM 649 C CA . TYR A 1 78 ? -2.935 9.628 4.623 1.00 91.62 78 TYR A CA 1
ATOM 650 C C . TYR A 1 78 ? -2.510 10.156 5.997 1.00 91.62 78 TYR A C 1
ATOM 652 O O . TYR A 1 78 ? -3.313 10.153 6.925 1.00 91.62 78 TYR A O 1
ATOM 660 N N . ALA A 1 79 ? -1.280 10.659 6.137 1.00 91.81 79 ALA A N 1
ATOM 661 C CA . ALA A 1 79 ? -0.808 11.231 7.398 1.00 91.81 79 ALA A CA 1
ATOM 662 C C . ALA A 1 79 ? -1.581 12.495 7.820 1.00 91.81 79 ALA A C 1
ATOM 664 O O . ALA A 1 79 ? -1.595 12.835 9.001 1.00 91.81 79 ALA A O 1
ATOM 665 N N . GLN A 1 80 ? -2.211 13.193 6.871 1.00 91.00 80 GLN A N 1
ATOM 666 C CA . GLN A 1 80 ? -3.012 14.394 7.121 1.00 91.00 80 GLN A CA 1
ATOM 667 C C . GLN A 1 80 ? -4.524 14.113 7.210 1.00 91.00 80 GLN A C 1
ATOM 669 O O . GLN A 1 80 ? -5.293 15.059 7.354 1.00 91.00 80 GLN A O 1
ATOM 674 N N . ASN A 1 81 ? -4.967 12.849 7.134 1.00 72.94 81 ASN A N 1
ATOM 675 C CA . ASN A 1 81 ? -6.385 12.462 7.043 1.00 72.94 81 ASN A CA 1
ATOM 676 C C . ASN A 1 81 ? -7.143 13.143 5.880 1.00 72.94 81 ASN A C 1
ATOM 678 O O . ASN A 1 81 ? -8.350 13.375 5.963 1.00 72.94 81 ASN A O 1
ATOM 682 N N . ASN A 1 82 ? -6.457 13.452 4.773 1.00 61.97 82 ASN A N 1
ATOM 683 C CA . ASN A 1 82 ? -7.071 14.006 3.558 1.00 61.97 82 ASN A CA 1
ATOM 684 C C . ASN A 1 82 ? -7.690 12.882 2.708 1.00 61.97 82 ASN A C 1
ATOM 686 O O . ASN A 1 82 ? -7.311 12.675 1.553 1.00 61.97 82 ASN A O 1
ATOM 690 N N . ASP A 1 83 ? -8.590 12.119 3.329 1.00 55.44 83 ASP A N 1
ATOM 691 C CA . ASP A 1 83 ? -9.136 10.834 2.887 1.00 55.44 83 ASP A CA 1
ATOM 692 C C . ASP A 1 83 ? -9.289 10.716 1.361 1.00 55.44 83 ASP A C 1
ATOM 694 O O . ASP A 1 83 ? -10.166 11.307 0.727 1.00 55.44 83 ASP A O 1
ATOM 698 N N . SER A 1 84 ? -8.411 9.927 0.742 1.00 49.53 84 SER A N 1
ATOM 699 C CA . SER A 1 84 ? -8.398 9.712 -0.704 1.00 49.53 84 SER A CA 1
ATOM 700 C C . SER A 1 84 ? -9.229 8.492 -1.101 1.00 49.53 84 SER A C 1
ATOM 702 O O . SER A 1 84 ? -8.816 7.695 -1.943 1.00 49.53 84 SER A O 1
ATOM 704 N N . GLY A 1 85 ? -10.456 8.384 -0.585 1.00 46.09 85 GLY A N 1
ATOM 705 C CA . GLY A 1 85 ? -11.477 7.459 -1.108 1.00 46.09 85 GLY A CA 1
ATOM 706 C C . GLY A 1 85 ? -11.832 7.694 -2.593 1.00 46.09 85 GLY A C 1
ATOM 707 O O . GLY A 1 85 ? -12.685 7.010 -3.156 1.00 46.09 85 GLY A O 1
ATOM 708 N N . ALA A 1 86 ? -11.184 8.664 -3.248 1.00 45.25 86 ALA A N 1
ATOM 709 C CA . ALA A 1 86 ? -11.384 9.054 -4.636 1.00 45.25 86 ALA A CA 1
ATOM 710 C C . ALA A 1 86 ? -10.533 8.279 -5.666 1.00 45.25 86 ALA A C 1
ATOM 712 O O . ALA A 1 86 ? -10.893 8.295 -6.842 1.00 45.25 86 ALA A O 1
ATOM 713 N N . TYR A 1 87 ? -9.446 7.593 -5.283 1.00 46.62 87 TYR A N 1
ATOM 714 C CA . TYR A 1 87 ? -8.570 6.919 -6.267 1.00 46.62 87 TYR A CA 1
ATOM 715 C C . TYR A 1 87 ? -8.887 5.435 -6.508 1.00 46.62 87 TYR A C 1
ATOM 717 O O . TYR A 1 87 ? -8.369 4.862 -7.460 1.00 46.62 87 TYR A O 1
ATOM 725 N N . ALA A 1 88 ? -9.796 4.828 -5.738 1.00 39.47 88 ALA A N 1
ATOM 726 C CA . ALA A 1 88 ? -10.205 3.425 -5.900 1.00 39.47 88 ALA A CA 1
ATOM 727 C C . ALA A 1 88 ? -11.265 3.185 -7.006 1.00 39.47 88 ALA A C 1
ATOM 729 O O . ALA A 1 88 ? -11.875 2.120 -7.063 1.00 39.47 88 ALA A O 1
ATOM 730 N N . ARG A 1 89 ? -11.532 4.170 -7.878 1.00 33.12 89 ARG A N 1
ATOM 731 C CA . ARG A 1 89 ? -12.493 4.048 -8.991 1.00 33.12 89 ARG A CA 1
ATOM 732 C C . ARG A 1 89 ? -11.944 4.628 -10.295 1.00 33.12 89 ARG A C 1
ATOM 734 O O . ARG A 1 89 ? -12.385 5.704 -10.692 1.00 33.12 89 ARG A O 1
ATOM 741 N N . ARG A 1 90 ? -11.026 3.927 -10.966 1.00 34.91 90 ARG A N 1
ATOM 742 C CA . ARG A 1 90 ? -10.859 3.968 -12.432 1.00 34.91 90 ARG A CA 1
ATOM 743 C C . ARG A 1 90 ? -10.374 2.626 -12.947 1.00 34.91 90 ARG A C 1
ATOM 745 O O . ARG A 1 90 ? -9.503 2.042 -12.272 1.00 34.91 90 ARG A O 1
#

Nearest PDB structures (foldseek):
  7jl7-assembly1_B  TM=9.668E-01  e=2.615E-03  Danio rerio
  6pdq-assembly1_A  TM=9.240E-01  e=6.314E-03  Homo sapiens
  3s8e-assembly2_D  TM=8.454E-01  e=4.814E-03  Homo sapiens
  6ppm-assembly2_G  TM=8.464E-01  e=5.152E-03  Homo sapiens
  2nn3-assembly1_D  TM=8.110E-01  e=5.900E-03  Spodoptera frugiperda

Secondary structure (DSSP, 8-state):
-PPP-----PPPP----EEEEEEE-SS--GGG-TTS---TTHHHHHHHHHHHHHHTTEEEEEEES--HHHHHHHHHHHHTT---TTSS--

pLDDT: mean 83.45, std 18.39, range [33.12, 98.62]

Solvent-accessible surface area (backbone atoms only — not comparable to full-atom values): 5953 Å² total; per-residue (Å²): 137,81,82,80,80,79,78,76,76,75,81,77,83,86,83,85,72,47,81,41,80,44,82,46,62,47,64,74,68,69,91,74,40,101,74,67,72,66,39,81,64,52,69,55,51,53,50,54,51,47,53,53,40,45,76,72,54,29,55,69,48,77,45,73,61,66,50,76,68,52,50,53,48,51,54,49,34,62,75,67,67,59,76,68,83,71,72,87,74,126

Mean predicted aligned error: 9.49 Å

Radius of gyration: 19.87 Å; Cα contacts (8 Å, |Δi|>4): 70; chains: 1; bounding box: 31×28×71 Å

InterPro domains:
  IPR001309 Peptidase C14, p20 domain [PS50208] (16-86)
  IPR011600 Peptidase C14, caspase domain [PF00656] (18-84)
  IPR029030 Caspase-like domain superfamily [SSF52129] (13-82)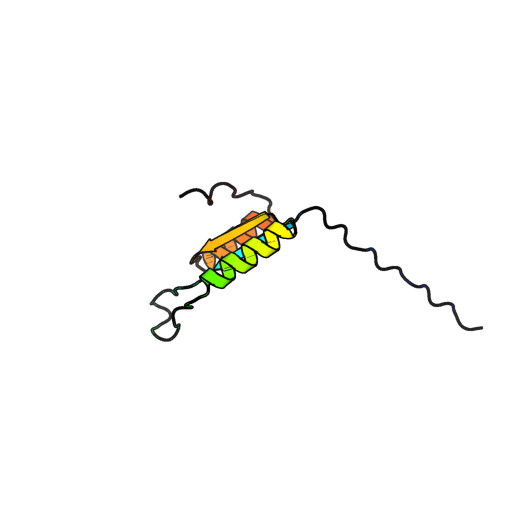

Foldseek 3Di:
DDDDPPPPDDDDDDCDEEAAEAEDEQDDDCVVDPPDHGPPPSVVVVVVVVVVVVVVHYDYDYDYPDDPVRVVVVVVCVVVVVDPPPPPPD

Organism: NCBI:txid299467

Sequence (90 aa):
MTPAHSSHIKPEYKFEDGLCLIFNHKWYHPKFGNCLREREGTEVDVRALTDYFKQSGFTVNDFHYQTVKEIKQLLNDYAQNNDSGAYARR